Protein AF-A0A956DXH6-F1 (afdb_monomer_lite)

pLDDT: mean 85.65, std 10.57, range [39.88, 95.62]

Secondary structure (DSSP, 8-state):
---TT-HHHHHHHHHHHHHTT-----EEPTT--HHHHHHHHHHTTSS--EEPPSS-HHHHHHHHHHHHHHHT--SEEEPPHHHHTTTEEEEEEEEEEE-TTS--EEEPB-TT-SSS-EEES-SSS--EEEE-HHHHHHHHHSTT-EEEEEEEEPP---

Foldseek 3Di:
DDDPPDLVVLLCVLLVCVVVVFADAAEAEPPDDQVSQQSSNVSRVHRGHQYADDPCNPVSVVVSVLLVVLQPDDQKAFDDVVCQVPFFDPVAKWKWKAAVVGDIDTADDDPPLPDWHWYFPDPPRGGIIGTRPVNSVVSSRRGRMDIDIDTDGDDDDD

Structure (mmCIF, N/CA/C/O backbone):
data_AF-A0A956DXH6-F1
#
_entry.id   AF-A0A956DXH6-F1
#
loop_
_atom_site.group_PDB
_atom_site.id
_atom_site.type_symbol
_atom_site.label_atom_id
_atom_site.label_alt_id
_atom_site.label_comp_id
_atom_site.label_asym_id
_atom_site.label_entity_id
_atom_site.label_seq_id
_atom_site.pdbx_PDB_ins_code
_atom_site.Cartn_x
_atom_site.Cartn_y
_atom_site.Cartn_z
_atom_site.occupancy
_atom_site.B_iso_or_equiv
_atom_site.auth_seq_id
_atom_site.auth_comp_id
_atom_site.auth_asym_id
_atom_site.auth_atom_id
_atom_site.pdbx_PDB_model_num
ATOM 1 N N . ALA A 1 1 ? -30.276 -20.783 13.135 1.00 68.38 1 ALA A N 1
ATOM 2 C CA . ALA A 1 1 ? -30.145 -19.443 12.539 1.00 68.38 1 ALA A CA 1
ATOM 3 C C . ALA A 1 1 ? -28.763 -18.943 12.907 1.00 68.38 1 ALA A C 1
ATOM 5 O O . ALA A 1 1 ? -28.341 -19.235 14.019 1.00 68.38 1 ALA A O 1
ATOM 6 N N . VAL A 1 2 ? -28.048 -18.309 11.980 1.00 74.00 2 VAL A N 1
ATOM 7 C CA . VAL A 1 2 ? -26.786 -17.639 12.321 1.00 74.00 2 VAL A CA 1
ATOM 8 C C . VAL A 1 2 ? -27.156 -16.405 13.136 1.00 74.00 2 VAL A C 1
ATOM 10 O O . VAL A 1 2 ? -28.087 -15.696 12.749 1.00 74.00 2 VAL A O 1
ATOM 13 N N . ASP A 1 3 ? -26.504 -16.211 14.276 1.00 82.00 3 ASP A N 1
ATOM 14 C CA . ASP A 1 3 ? -26.645 -14.988 15.056 1.00 82.00 3 ASP A CA 1
ATOM 15 C C . ASP A 1 3 ? -25.882 -13.871 14.324 1.00 82.00 3 ASP A C 1
ATOM 17 O O . ASP A 1 3 ? -24.668 -13.991 14.152 1.00 82.00 3 ASP A O 1
ATOM 21 N N . PRO A 1 4 ? -26.560 -12.823 13.826 1.00 77.88 4 PRO A N 1
ATOM 22 C CA . PRO A 1 4 ? -25.890 -11.735 13.123 1.00 77.88 4 PRO A CA 1
ATOM 23 C C . PRO A 1 4 ? -25.003 -10.879 14.040 1.00 77.88 4 PRO A C 1
ATOM 25 O O . PRO A 1 4 ? -24.251 -10.056 13.524 1.00 77.88 4 PRO A O 1
ATOM 28 N N . GLU A 1 5 ? -25.086 -11.049 15.363 1.00 84.31 5 GLU A N 1
ATOM 29 C CA . GLU A 1 5 ? -24.258 -10.339 16.344 1.00 84.31 5 GLU A CA 1
ATOM 30 C C . GLU A 1 5 ? -23.049 -11.165 16.819 1.00 84.31 5 GLU A C 1
ATOM 32 O O . GLU A 1 5 ? -22.212 -10.637 17.551 1.00 84.31 5 GLU A O 1
ATOM 37 N N . ASP A 1 6 ? -22.911 -12.427 16.388 1.00 91.88 6 ASP A N 1
ATOM 38 C CA . ASP A 1 6 ? -21.765 -13.275 16.737 1.00 91.88 6 ASP A CA 1
ATOM 39 C C . ASP A 1 6 ? -20.476 -12.778 16.045 1.00 91.88 6 ASP A C 1
ATOM 41 O O . ASP A 1 6 ? -20.371 -12.841 14.812 1.00 91.88 6 ASP A O 1
ATOM 45 N N . PRO A 1 7 ? -19.454 -12.341 16.810 1.00 90.81 7 PRO A N 1
ATOM 46 C CA . PRO A 1 7 ? -18.167 -11.914 16.268 1.00 90.81 7 PRO A CA 1
ATOM 47 C C . PRO A 1 7 ? -17.509 -12.928 15.335 1.00 90.81 7 PRO A C 1
ATOM 49 O O . PRO A 1 7 ? -16.878 -12.530 14.353 1.00 90.81 7 PRO A O 1
ATOM 52 N N . GLN A 1 8 ? -17.650 -14.228 15.621 1.00 93.12 8 GLN A N 1
ATOM 53 C CA . GLN A 1 8 ? -17.043 -15.265 14.794 1.00 93.12 8 GLN A CA 1
ATOM 54 C C . GLN A 1 8 ? -17.759 -15.379 13.450 1.00 93.12 8 GLN A C 1
ATOM 56 O O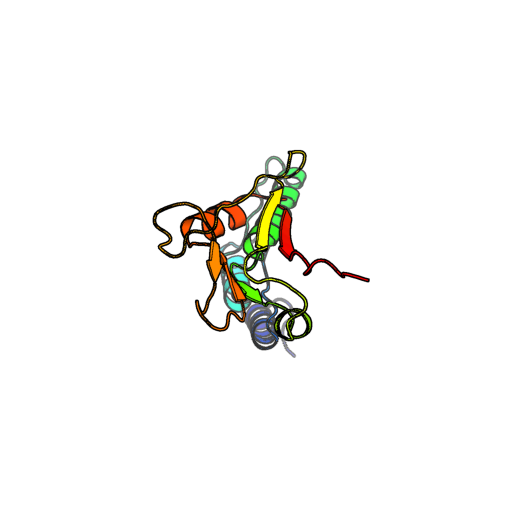 . GLN A 1 8 ? -17.099 -15.416 12.414 1.00 93.12 8 GLN A O 1
ATOM 61 N N . ALA A 1 9 ? -19.093 -15.347 13.447 1.00 93.62 9 ALA A N 1
ATOM 62 C CA . ALA A 1 9 ? -19.868 -15.356 12.212 1.00 93.62 9 ALA A CA 1
ATOM 63 C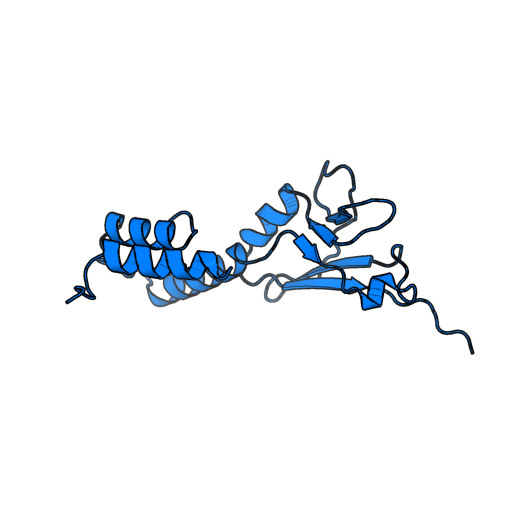 C . ALA A 1 9 ? -19.536 -14.148 11.315 1.00 93.62 9 ALA A C 1
ATOM 65 O O . ALA A 1 9 ? -19.413 -14.292 10.097 1.00 93.62 9 ALA A O 1
ATOM 66 N N . ILE A 1 10 ? -19.338 -12.964 11.905 1.00 93.19 10 ILE A N 1
ATOM 67 C CA . ILE A 1 10 ? -18.931 -11.759 11.165 1.00 93.19 10 ILE A CA 1
ATOM 68 C C . ILE A 1 10 ? -17.500 -11.909 10.620 1.00 93.19 10 ILE A C 1
ATOM 70 O O . ILE A 1 10 ? -17.245 -11.563 9.464 1.00 93.19 10 ILE A O 1
ATOM 74 N N . ALA A 1 11 ? -16.571 -12.450 11.413 1.00 94.00 11 ALA A N 1
ATOM 75 C CA . ALA A 1 11 ? -15.199 -12.704 10.974 1.00 94.00 11 ALA A CA 1
ATOM 76 C C . ALA A 1 11 ? -15.134 -13.716 9.814 1.00 94.00 11 ALA A C 1
ATOM 78 O O . ALA A 1 11 ? -14.377 -13.507 8.867 1.00 94.00 11 ALA A O 1
ATOM 79 N N . ASP A 1 12 ? -15.962 -14.763 9.834 1.00 94.00 12 ASP A N 1
ATOM 80 C CA . ASP A 1 12 ? -16.039 -15.767 8.763 1.00 94.00 12 ASP A CA 1
ATOM 81 C C . ASP A 1 12 ? -16.597 -15.173 7.454 1.00 94.00 12 ASP A C 1
ATOM 83 O O . ASP A 1 12 ? -16.134 -15.488 6.350 1.00 94.00 12 ASP A O 1
ATOM 87 N N . LEU A 1 13 ? -17.567 -14.257 7.558 1.00 92.75 13 LEU A N 1
ATOM 88 C CA . LEU A 1 13 ? -18.057 -13.488 6.411 1.00 92.75 13 LEU A CA 1
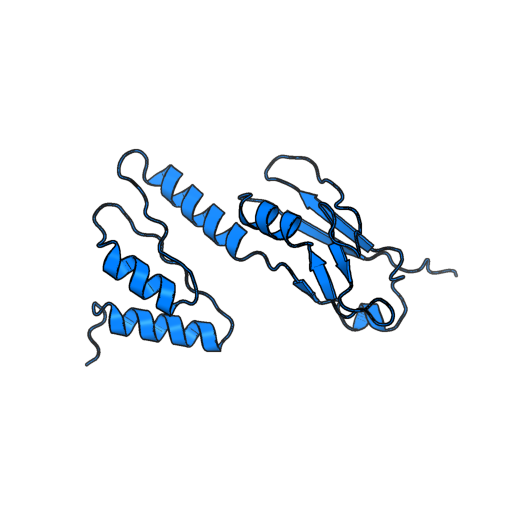ATOM 89 C C . LEU A 1 13 ? -16.964 -12.576 5.841 1.00 92.75 13 LEU A C 1
ATOM 91 O O . LEU A 1 13 ? -16.781 -12.526 4.623 1.00 92.75 13 LEU A O 1
ATOM 95 N N . ALA A 1 14 ? -16.204 -11.900 6.704 1.00 93.75 14 ALA A N 1
ATOM 96 C CA . ALA A 1 14 ? -15.071 -11.079 6.285 1.00 93.75 14 ALA A CA 1
ATOM 97 C C . ALA A 1 14 ? -13.986 -11.925 5.587 1.00 93.75 14 ALA A C 1
ATOM 99 O O . ALA A 1 14 ? -13.488 -11.532 4.530 1.00 93.75 14 ALA A O 1
ATOM 100 N N . ALA A 1 15 ? -13.708 -13.129 6.097 1.00 94.56 15 ALA A N 1
ATOM 101 C CA . ALA A 1 15 ? -12.775 -14.081 5.490 1.00 94.56 15 ALA A CA 1
ATOM 102 C C . ALA A 1 15 ? -13.231 -14.552 4.106 1.00 94.56 15 ALA A C 1
ATOM 104 O O . ALA A 1 15 ? -12.410 -14.742 3.208 1.00 94.56 15 ALA A O 1
ATOM 105 N N . THR A 1 16 ? -14.541 -14.670 3.889 1.00 94.56 16 THR A N 1
ATOM 106 C CA . THR A 1 16 ? -15.087 -14.957 2.558 1.00 94.56 16 THR A CA 1
ATOM 107 C C . THR A 1 16 ? -14.727 -13.847 1.565 1.00 94.56 16 THR A C 1
ATOM 109 O O . THR A 1 16 ? -14.316 -14.149 0.447 1.00 94.56 16 THR A O 1
ATOM 112 N N . GLY A 1 17 ? -14.790 -12.572 1.966 1.00 91.88 17 GLY A N 1
ATOM 113 C CA . GLY A 1 17 ? -14.367 -11.440 1.130 1.00 91.88 17 GLY A CA 1
ATOM 114 C C . GLY A 1 17 ? -12.906 -11.532 0.676 1.00 91.88 17 GLY A C 1
ATOM 115 O O . GLY A 1 17 ? -12.607 -11.299 -0.498 1.00 91.88 17 GLY A O 1
ATOM 116 N N . VAL A 1 18 ? -12.013 -11.985 1.562 1.00 92.06 18 VAL A N 1
ATOM 117 C CA . VAL A 1 18 ? -10.587 -12.183 1.248 1.00 92.06 18 VAL A CA 1
ATOM 118 C C . VAL A 1 18 ? -10.399 -13.176 0.100 1.00 92.06 18 VAL A C 1
ATOM 120 O O . VAL A 1 18 ? -9.550 -12.960 -0.763 1.00 92.06 18 VAL A O 1
ATOM 123 N N . THR A 1 19 ? -11.229 -14.222 0.018 1.00 92.06 19 THR A N 1
ATOM 124 C CA . THR A 1 19 ? -11.169 -15.196 -1.091 1.00 92.06 19 THR A CA 1
ATOM 125 C C . THR A 1 19 ? -11.511 -14.591 -2.457 1.00 92.06 19 THR A C 1
ATOM 127 O O . THR A 1 19 ? -11.110 -15.135 -3.483 1.00 92.06 19 THR A O 1
ATOM 130 N N . PHE A 1 20 ? -12.189 -13.439 -2.474 1.00 91.81 20 PHE A N 1
ATOM 131 C CA . PHE A 1 20 ? -12.482 -12.648 -3.672 1.00 91.81 20 PHE A CA 1
ATOM 132 C C . PHE A 1 20 ? -11.493 -11.491 -3.890 1.00 91.81 20 PHE A C 1
ATOM 134 O O . PHE A 1 20 ? -11.726 -10.644 -4.749 1.00 91.81 20 PHE A O 1
ATOM 141 N N . GLY A 1 21 ? -10.402 -11.428 -3.120 1.00 86.06 21 GLY A N 1
ATOM 142 C CA . GLY A 1 21 ? -9.419 -10.346 -3.203 1.00 86.06 21 GLY A CA 1
ATOM 143 C C . GLY A 1 21 ? -9.881 -9.031 -2.565 1.00 86.06 21 GLY A C 1
ATOM 144 O O . GLY A 1 21 ? -9.309 -7.984 -2.858 1.00 86.06 21 GLY A O 1
ATOM 145 N N . VAL A 1 22 ? -10.904 -9.062 -1.701 1.00 88.38 22 VAL A N 1
ATOM 146 C CA . VAL A 1 22 ? -11.431 -7.874 -1.013 1.00 88.38 22 VAL A CA 1
ATOM 147 C C . VAL A 1 22 ? -11.100 -7.944 0.476 1.00 88.38 22 VAL A C 1
ATOM 149 O O . VAL A 1 22 ? -11.651 -8.766 1.207 1.00 88.38 22 VAL A O 1
ATOM 152 N N . ALA A 1 23 ? -10.217 -7.059 0.939 1.00 91.19 23 ALA A N 1
ATOM 153 C CA . ALA A 1 23 ? -9.912 -6.914 2.361 1.00 91.19 23 ALA A CA 1
ATOM 154 C C . ALA A 1 23 ? -11.025 -6.149 3.099 1.00 91.19 23 ALA A C 1
ATOM 156 O O . ALA A 1 23 ? -11.612 -5.208 2.559 1.00 91.19 23 ALA A O 1
ATOM 157 N N . THR A 1 24 ? -11.284 -6.521 4.353 1.00 92.19 24 THR A N 1
ATOM 158 C CA . THR A 1 24 ? -12.269 -5.856 5.220 1.00 92.19 24 THR A CA 1
ATOM 159 C C . THR A 1 24 ? -11.571 -5.176 6.392 1.00 92.19 24 THR A C 1
ATOM 161 O O . THR A 1 24 ? -10.929 -5.834 7.205 1.00 92.19 24 THR A O 1
ATOM 164 N N . TYR A 1 25 ? -11.745 -3.858 6.506 1.00 93.06 25 TYR A N 1
ATOM 165 C CA . TYR A 1 25 ? -11.216 -3.050 7.605 1.00 93.06 25 TYR A CA 1
ATOM 166 C C . TYR A 1 25 ? -12.310 -2.742 8.626 1.00 93.06 25 TYR A C 1
ATOM 168 O O . TYR A 1 25 ? -13.430 -2.388 8.256 1.00 93.06 25 TYR A O 1
ATOM 176 N N . VAL A 1 26 ? -11.968 -2.810 9.913 1.00 94.50 26 VAL A N 1
ATOM 177 C CA . VAL A 1 26 ? -12.893 -2.501 11.011 1.00 94.50 26 VAL A CA 1
ATOM 178 C C . VAL A 1 26 ? -12.519 -1.165 11.637 1.00 94.50 26 VAL A C 1
ATOM 180 O O . VAL A 1 26 ? -11.400 -0.994 12.121 1.00 94.50 26 VAL A O 1
ATOM 183 N N . VAL A 1 27 ? -13.468 -0.227 11.655 1.00 93.62 27 VAL A N 1
ATOM 184 C CA . VAL A 1 27 ? -13.352 1.031 12.402 1.00 93.62 27 VAL A CA 1
ATOM 185 C C . VAL A 1 27 ? -14.260 0.952 13.622 1.00 93.62 27 VAL A C 1
ATOM 187 O O . VAL A 1 27 ? -15.482 0.912 13.500 1.00 93.62 27 VAL A O 1
ATOM 190 N N . GLY A 1 28 ? -13.651 0.887 14.800 1.00 92.75 28 GLY A N 1
ATOM 191 C CA . GLY A 1 28 ? -14.347 0.745 16.069 1.00 92.75 28 GLY A CA 1
ATOM 192 C C . GLY A 1 28 ? -14.675 2.099 16.688 1.00 92.75 28 GLY A C 1
ATOM 193 O O . GLY A 1 28 ? -13.770 2.890 16.928 1.00 92.75 28 GLY A O 1
ATOM 194 N N . LEU A 1 29 ? -15.950 2.369 16.964 1.00 91.44 29 LEU A N 1
ATOM 195 C CA . LEU A 1 29 ? -16.377 3.585 17.667 1.00 91.44 29 LEU A CA 1
ATOM 196 C C . LEU A 1 29 ? -16.184 3.454 19.191 1.00 91.44 29 LEU A C 1
ATOM 198 O O . LEU A 1 29 ? -16.050 2.334 19.696 1.00 91.44 29 LEU A O 1
ATOM 202 N N . PRO A 1 30 ? -16.199 4.570 19.948 1.00 90.62 30 PRO A N 1
ATOM 203 C CA . PRO A 1 30 ? -16.033 4.518 21.394 1.00 90.62 30 PRO A CA 1
ATOM 204 C C . PRO A 1 30 ? -16.996 3.546 22.085 1.00 90.62 30 PRO A C 1
ATOM 206 O O . PRO A 1 30 ? -18.207 3.606 21.878 1.00 90.62 30 PRO A O 1
ATOM 209 N N . GLY A 1 31 ? -16.449 2.676 22.937 1.00 88.88 31 GLY A N 1
ATOM 210 C CA . GLY A 1 31 ? -17.207 1.658 23.673 1.00 88.88 31 GLY A CA 1
ATOM 211 C C . GLY A 1 31 ? -17.261 0.281 23.005 1.00 88.88 31 GLY A C 1
ATOM 212 O O . GLY A 1 31 ? -17.797 -0.645 23.607 1.00 88.88 31 GLY A O 1
ATOM 213 N N . VAL A 1 32 ? -16.692 0.117 21.805 1.00 92.00 32 VAL A N 1
ATOM 214 C CA . VAL A 1 32 ? -16.533 -1.203 21.180 1.00 92.00 32 VAL A CA 1
ATOM 215 C C . VAL A 1 32 ? -15.557 -2.082 21.970 1.00 92.00 32 VAL A C 1
ATOM 217 O O . VAL A 1 32 ? -14.558 -1.599 22.508 1.00 92.00 32 VAL A O 1
ATOM 220 N N . ASP A 1 33 ? -15.811 -3.389 21.996 1.00 93.69 33 ASP A N 1
ATOM 221 C CA . ASP A 1 33 ? -14.838 -4.356 22.497 1.00 93.69 33 ASP A CA 1
ATOM 222 C C . ASP A 1 33 ? -13.688 -4.512 21.486 1.00 93.69 33 ASP A C 1
ATOM 224 O O . ASP A 1 33 ? -13.881 -4.917 20.336 1.00 93.69 33 ASP A O 1
ATOM 228 N N . GLN A 1 34 ? -12.473 -4.176 21.922 1.00 93.12 34 GLN A N 1
ATOM 229 C CA . GLN A 1 34 ? -11.272 -4.226 21.087 1.00 93.12 34 GLN A CA 1
ATOM 230 C C . GLN A 1 34 ? -10.928 -5.646 20.619 1.00 93.12 34 GLN A C 1
ATOM 232 O O . GLN A 1 34 ? -10.417 -5.815 19.513 1.00 93.12 34 GLN A O 1
ATOM 237 N N . THR A 1 35 ? -11.195 -6.663 21.438 1.00 94.56 35 THR A N 1
ATOM 238 C CA . THR A 1 35 ? -10.915 -8.063 21.100 1.00 94.56 35 THR A CA 1
ATOM 239 C C . THR A 1 35 ? -11.812 -8.506 19.953 1.00 94.56 35 THR A C 1
ATOM 241 O O . THR A 1 35 ? -11.319 -9.048 18.965 1.00 94.56 35 THR A O 1
ATOM 244 N N . ILE A 1 36 ? -13.106 -8.192 20.044 1.00 94.19 36 ILE A N 1
ATOM 245 C CA . ILE A 1 36 ? -14.096 -8.474 18.996 1.00 94.19 36 ILE A CA 1
ATOM 246 C C . ILE A 1 36 ? -13.753 -7.720 17.707 1.00 94.19 36 ILE A C 1
ATOM 248 O O . ILE A 1 36 ? -13.718 -8.310 16.627 1.00 94.19 36 ILE A O 1
ATOM 252 N N . ALA A 1 37 ? -13.451 -6.423 17.807 1.00 94.56 37 ALA A N 1
ATOM 253 C CA . ALA A 1 37 ? -13.116 -5.613 16.640 1.00 94.56 37 ALA A CA 1
ATOM 254 C C . ALA A 1 37 ? -11.866 -6.146 15.914 1.00 94.56 37 ALA A C 1
ATOM 256 O O . ALA A 1 37 ? -11.857 -6.248 14.685 1.00 94.56 37 ALA A O 1
ATOM 257 N N . ASN A 1 38 ? -10.831 -6.538 16.665 1.00 95.06 38 ASN A N 1
ATOM 258 C CA . ASN A 1 38 ? -9.614 -7.121 16.103 1.00 95.06 38 ASN A CA 1
ATOM 259 C C . ASN A 1 38 ? -9.854 -8.498 15.478 1.00 95.06 38 ASN A C 1
ATOM 261 O O . ASN A 1 38 ? -9.314 -8.768 14.410 1.00 95.06 38 ASN A O 1
ATOM 265 N N . GLN A 1 39 ? -10.683 -9.345 16.094 1.00 95.25 39 GLN A N 1
ATOM 266 C CA . GLN A 1 39 ? -11.050 -10.650 15.537 1.00 95.25 39 GLN A CA 1
ATOM 267 C C . GLN A 1 39 ? -11.680 -10.506 14.146 1.00 95.25 39 GLN A C 1
ATOM 269 O O . GLN A 1 39 ? -11.296 -11.215 13.216 1.00 95.25 39 GLN A O 1
ATOM 274 N N . ILE A 1 40 ? -12.607 -9.559 13.985 1.00 94.75 40 ILE A N 1
ATOM 275 C CA . ILE A 1 40 ? -13.265 -9.307 12.699 1.00 94.75 40 ILE A CA 1
ATOM 276 C C . ILE A 1 40 ? -12.269 -8.735 11.679 1.00 94.75 40 ILE A C 1
ATOM 278 O O . ILE A 1 40 ? -12.249 -9.180 10.533 1.00 94.75 40 ILE A O 1
ATOM 282 N N . ALA A 1 41 ? -11.410 -7.795 12.090 1.00 94.44 41 ALA A N 1
ATOM 283 C CA . ALA A 1 41 ? -10.379 -7.215 11.224 1.00 94.44 41 ALA A CA 1
ATOM 284 C C . ALA A 1 41 ? -9.415 -8.285 10.680 1.00 94.44 41 ALA A C 1
ATOM 286 O O . ALA A 1 41 ? -9.144 -8.321 9.477 1.00 94.44 41 ALA A O 1
ATOM 287 N N . MET A 1 42 ? -8.977 -9.198 11.552 1.00 94.00 42 MET A N 1
ATOM 288 C CA . MET A 1 42 ? -8.142 -10.346 11.197 1.00 94.00 42 MET A CA 1
ATOM 289 C C . MET A 1 42 ? -8.844 -11.302 10.233 1.00 94.00 42 MET A C 1
ATOM 291 O O . MET A 1 42 ? -8.241 -11.715 9.244 1.00 94.00 42 MET A O 1
ATOM 295 N N . GLY A 1 43 ? -10.120 -11.624 10.479 1.00 94.44 43 GLY A N 1
ATOM 296 C CA . GLY A 1 43 ? -10.932 -12.404 9.539 1.00 94.44 43 GLY A CA 1
ATOM 297 C C . GLY A 1 43 ? -11.005 -11.737 8.164 1.00 94.44 43 GLY A C 1
ATOM 298 O O . GLY A 1 43 ? -10.874 -12.397 7.142 1.00 94.44 43 GLY A O 1
ATOM 299 N N . GLY A 1 44 ? -11.093 -10.407 8.139 1.00 93.19 44 GLY A N 1
ATOM 300 C CA . GLY A 1 44 ? -11.062 -9.577 6.936 1.00 93.19 44 GLY A CA 1
ATOM 301 C C . GLY A 1 44 ? -9.720 -9.465 6.215 1.00 93.19 44 GLY A C 1
ATOM 302 O O . GLY A 1 44 ? -9.637 -8.711 5.245 1.00 93.19 44 GLY A O 1
ATOM 303 N N . GLY A 1 45 ? -8.674 -10.163 6.667 1.00 90.06 45 GLY A N 1
ATOM 304 C CA . GLY A 1 45 ? -7.342 -10.103 6.062 1.00 90.06 45 GLY A CA 1
ATOM 305 C C . GLY A 1 45 ? -6.567 -8.821 6.384 1.00 90.06 45 GLY A C 1
ATOM 306 O O . GLY A 1 45 ? -5.655 -8.463 5.643 1.00 90.06 45 GLY A O 1
ATOM 307 N N . THR A 1 46 ? -6.926 -8.122 7.464 1.00 90.44 46 THR A N 1
ATOM 308 C CA . THR A 1 46 ? -6.225 -6.925 7.961 1.00 90.44 46 THR A CA 1
ATOM 309 C C . THR A 1 46 ? -5.644 -7.180 9.354 1.00 90.44 46 THR A C 1
ATOM 311 O O . THR A 1 46 ? -6.068 -8.102 10.043 1.00 90.44 46 THR A O 1
ATOM 314 N N . ASP A 1 47 ? -4.659 -6.391 9.791 1.00 85.75 47 ASP A N 1
ATOM 315 C CA . ASP A 1 47 ? -3.927 -6.702 11.030 1.00 85.75 47 ASP A CA 1
ATOM 316 C C . ASP A 1 47 ? -4.767 -6.497 12.302 1.00 85.75 47 ASP A C 1
ATOM 318 O O . ASP A 1 47 ? -4.798 -7.342 13.194 1.00 85.75 47 ASP A O 1
ATOM 322 N N . SER A 1 48 ? -5.417 -5.338 12.426 1.00 91.31 48 SER A N 1
ATOM 323 C CA . SER A 1 48 ? -6.195 -4.960 13.613 1.00 91.31 48 SER A CA 1
ATOM 324 C C . SER A 1 48 ? -7.203 -3.859 13.294 1.00 91.31 48 SER A C 1
ATOM 326 O O . SER A 1 48 ? -7.074 -3.143 12.297 1.00 91.31 48 SER A O 1
ATOM 328 N N . ALA A 1 49 ? -8.206 -3.712 14.159 1.00 92.56 49 ALA A N 1
ATOM 329 C CA . ALA A 1 49 ? -9.193 -2.653 14.040 1.00 92.56 49 ALA A CA 1
ATOM 330 C C . ALA A 1 49 ? -8.581 -1.275 14.325 1.00 92.56 49 ALA A C 1
ATOM 332 O O . ALA A 1 49 ? -7.683 -1.113 15.154 1.00 92.56 49 ALA A O 1
ATOM 333 N N . ILE A 1 50 ? -9.120 -0.250 13.668 1.00 91.62 50 ILE A N 1
ATOM 334 C CA . ILE A 1 50 ? -8.788 1.148 13.936 1.00 91.62 50 ILE A CA 1
ATOM 335 C C . ILE A 1 50 ? -9.813 1.676 14.935 1.00 91.62 50 ILE A C 1
ATOM 337 O O . ILE A 1 50 ? -10.975 1.875 14.588 1.00 91.62 50 ILE A O 1
ATOM 341 N N . LEU A 1 51 ? -9.397 1.874 16.183 1.00 91.56 51 LEU A N 1
ATOM 342 C CA . LEU A 1 51 ? -10.284 2.365 17.235 1.00 91.56 51 LEU A CA 1
ATOM 343 C C . LEU A 1 51 ? -10.282 3.892 17.280 1.00 91.56 51 LEU A C 1
ATOM 345 O O . LEU A 1 51 ? -9.227 4.517 17.358 1.00 91.56 51 LEU A O 1
ATOM 349 N N . VAL A 1 52 ? -11.480 4.463 17.255 1.00 91.31 52 VAL A N 1
ATOM 350 C CA . VAL A 1 52 ? -11.747 5.889 17.410 1.00 91.31 52 VAL A CA 1
ATOM 351 C C . VAL A 1 52 ? -11.969 6.191 18.892 1.00 91.31 52 VAL A C 1
ATOM 353 O O . VAL A 1 52 ? -12.779 5.554 19.567 1.00 91.31 52 VAL A O 1
ATOM 356 N N . GLY A 1 53 ? -11.230 7.165 19.402 1.00 85.88 53 GLY A N 1
ATOM 357 C CA . GLY A 1 53 ? -11.306 7.698 20.751 1.00 85.88 53 GLY A CA 1
ATOM 358 C C . GLY A 1 53 ? -12.508 8.613 20.984 1.00 85.88 53 GLY A C 1
ATOM 359 O O . GLY A 1 53 ? -13.264 8.972 20.085 1.00 85.88 53 GLY A O 1
ATOM 360 N N . THR A 1 54 ? -12.707 8.989 22.248 1.00 85.44 54 THR A N 1
ATOM 361 C CA . THR A 1 54 ? -13.906 9.705 22.722 1.00 85.44 54 THR A CA 1
ATOM 362 C C . THR A 1 54 ? -13.851 11.221 22.556 1.00 85.44 54 THR A C 1
ATOM 364 O O . THR A 1 54 ? -14.867 11.884 22.739 1.00 85.44 54 THR A O 1
ATOM 367 N N . THR A 1 55 ? -12.676 11.792 22.287 1.00 86.19 55 THR A N 1
ATOM 368 C CA . THR A 1 55 ? -12.462 13.245 22.378 1.00 86.19 55 THR A CA 1
ATOM 369 C C . THR A 1 55 ? -12.938 13.974 21.128 1.00 86.19 55 THR A C 1
ATOM 371 O O . THR A 1 55 ? -13.608 14.998 21.240 1.00 86.19 55 THR A O 1
ATOM 374 N N . ASN A 1 56 ? -12.605 13.463 19.938 1.00 85.88 56 ASN A N 1
ATOM 375 C CA . ASN A 1 56 ? -13.000 14.077 18.673 1.00 85.88 56 ASN A CA 1
ATOM 376 C C . ASN A 1 56 ? -13.344 13.005 17.628 1.00 85.88 56 ASN A C 1
ATOM 378 O O . ASN A 1 56 ? -12.625 12.803 16.650 1.00 85.88 56 ASN A O 1
ATOM 382 N N . VAL A 1 57 ? -14.455 12.300 17.880 1.00 88.00 57 VAL A N 1
ATOM 383 C CA . VAL A 1 57 ? -14.904 11.127 17.108 1.00 88.00 57 VAL A CA 1
ATOM 384 C C . VAL A 1 57 ? -14.974 11.412 15.608 1.00 88.00 57 VAL A C 1
ATOM 386 O O . VAL A 1 57 ? -14.590 10.560 14.817 1.00 88.00 57 VAL A O 1
ATOM 389 N N . GLU A 1 58 ? -15.430 12.600 15.203 1.00 88.00 58 GLU A N 1
ATOM 390 C CA . GLU A 1 58 ? -15.539 12.972 13.788 1.00 88.00 58 GLU A CA 1
ATOM 391 C C . GLU A 1 58 ? -14.171 12.974 13.091 1.00 88.00 58 GLU A C 1
ATOM 393 O O . GLU A 1 58 ? -13.984 12.278 12.093 1.00 88.00 58 GLU A O 1
ATOM 398 N N . VAL A 1 59 ? -13.204 13.714 13.640 1.00 86.75 59 VAL A N 1
ATOM 399 C CA . VAL A 1 59 ? -11.850 13.826 13.072 1.00 86.75 59 VAL A CA 1
ATOM 400 C C . VAL A 1 59 ? -11.137 12.479 13.107 1.00 86.75 59 VAL A C 1
ATOM 402 O O . VAL A 1 59 ? -10.484 12.080 12.147 1.00 86.75 59 VAL A O 1
ATOM 405 N N . GLU A 1 60 ? -11.272 11.743 14.203 1.00 86.75 60 GLU A N 1
ATOM 406 C CA . GLU A 1 60 ? -10.634 10.439 14.346 1.00 86.75 60 GLU A CA 1
ATOM 407 C C . GLU A 1 60 ? -11.240 9.385 13.412 1.00 86.75 60 GLU A C 1
ATOM 409 O O . GLU A 1 60 ? -10.506 8.571 12.851 1.00 86.75 60 GLU A O 1
ATOM 414 N N . PHE A 1 61 ? -12.549 9.437 13.159 1.00 89.44 61 PHE A N 1
ATOM 415 C CA . PHE A 1 61 ? -13.196 8.591 12.161 1.00 89.44 61 PHE A CA 1
ATOM 416 C C . PHE A 1 61 ? -12.746 8.944 10.736 1.00 89.44 61 PHE A C 1
ATOM 418 O O . PHE A 1 61 ? -12.433 8.047 9.952 1.00 89.44 61 PHE A O 1
ATOM 425 N N . GLN A 1 62 ? -12.634 10.235 10.404 1.00 87.06 62 GLN A N 1
ATOM 426 C CA . GLN A 1 62 ? -12.066 10.678 9.123 1.00 87.06 62 GLN A CA 1
ATOM 427 C C . GLN A 1 62 ? -10.624 10.175 8.945 1.00 87.06 62 GLN A C 1
ATOM 429 O O . GLN A 1 62 ? -10.292 9.610 7.901 1.00 87.06 62 GLN A O 1
ATOM 434 N N . ASN A 1 63 ? -9.793 10.286 9.984 1.00 85.06 63 ASN A N 1
ATOM 435 C CA . ASN A 1 63 ? -8.424 9.769 9.980 1.00 85.06 63 ASN A CA 1
ATOM 436 C C . ASN A 1 63 ? -8.382 8.243 9.832 1.00 85.06 63 ASN A C 1
ATOM 438 O O . ASN A 1 63 ? -7.526 7.718 9.119 1.00 85.06 63 ASN A O 1
ATOM 442 N N . ALA A 1 64 ? -9.314 7.522 10.462 1.00 87.06 64 ALA A N 1
ATOM 443 C CA . ALA A 1 64 ? -9.434 6.078 10.306 1.00 87.06 64 ALA A CA 1
ATOM 444 C C . ALA A 1 64 ? -9.725 5.700 8.847 1.00 87.06 64 ALA A C 1
ATOM 446 O O . ALA A 1 64 ? -9.029 4.855 8.286 1.00 87.06 64 ALA A O 1
ATOM 447 N N . LEU A 1 65 ? -10.677 6.376 8.197 1.00 86.94 65 LEU A N 1
ATOM 448 C CA . LEU A 1 65 ? -10.970 6.174 6.775 1.00 86.94 65 LEU A CA 1
ATOM 449 C C . LEU A 1 65 ? -9.767 6.501 5.880 1.00 86.94 65 LEU A C 1
ATOM 451 O O . LEU A 1 65 ? -9.482 5.768 4.932 1.00 86.94 65 LEU A O 1
ATOM 455 N N . ALA A 1 66 ? -9.042 7.578 6.183 1.00 82.94 66 ALA A N 1
ATOM 456 C CA . ALA A 1 66 ? -7.857 7.971 5.430 1.00 82.94 66 ALA A CA 1
ATOM 457 C C . ALA A 1 66 ? -6.717 6.941 5.574 1.00 82.94 66 ALA A C 1
ATOM 459 O O . ALA A 1 66 ? -6.075 6.588 4.584 1.00 82.94 66 ALA A O 1
ATOM 460 N N . LYS A 1 67 ? -6.531 6.379 6.777 1.00 81.75 67 LYS A N 1
ATOM 461 C CA . LYS A 1 67 ? -5.586 5.284 7.041 1.00 81.75 67 LYS A CA 1
ATOM 462 C C . LYS A 1 67 ? -5.954 4.011 6.279 1.00 81.75 67 LYS A C 1
ATOM 464 O O . LYS A 1 67 ? -5.073 3.398 5.682 1.00 81.75 67 LYS A O 1
ATOM 469 N N . VAL A 1 68 ? -7.235 3.628 6.264 1.00 85.62 68 VAL A N 1
ATOM 470 C CA . VAL A 1 68 ? -7.714 2.468 5.489 1.00 85.62 68 VAL A CA 1
ATOM 471 C C . VAL A 1 68 ? -7.350 2.629 4.015 1.00 85.62 68 VAL A C 1
ATOM 473 O O . VAL A 1 68 ? -6.732 1.734 3.439 1.00 85.62 68 VAL A O 1
ATOM 476 N N . ARG A 1 69 ? -7.646 3.795 3.427 1.00 79.50 69 ARG A N 1
ATOM 477 C CA . ARG A 1 69 ? -7.309 4.097 2.026 1.00 79.50 69 ARG A CA 1
ATOM 478 C C . ARG A 1 69 ? -5.812 3.972 1.749 1.00 79.50 69 ARG A C 1
ATOM 480 O O . ARG A 1 69 ? -5.448 3.323 0.777 1.00 79.50 69 ARG A O 1
ATOM 487 N N . GLY A 1 70 ? -4.964 4.536 2.612 1.00 78.31 70 GLY A N 1
ATOM 488 C CA . GLY A 1 70 ? -3.508 4.423 2.484 1.00 78.31 70 GLY A CA 1
ATOM 489 C C . GLY A 1 70 ? -3.030 2.972 2.558 1.00 78.31 70 GLY A C 1
ATOM 490 O O . GLY A 1 70 ? -2.283 2.517 1.700 1.00 78.31 70 GLY A O 1
ATOM 491 N N . SER A 1 71 ? -3.523 2.196 3.527 1.00 76.06 71 SER A N 1
ATOM 492 C CA . SER A 1 71 ? -3.127 0.791 3.693 1.00 76.06 71 SER A CA 1
ATOM 493 C C . SER A 1 71 ? -3.562 -0.125 2.543 1.00 76.06 71 SER A C 1
ATOM 495 O O . SER A 1 71 ? -2.896 -1.129 2.286 1.00 76.06 71 SER A O 1
ATOM 497 N N . ALA A 1 72 ? -4.638 0.241 1.840 1.00 78.69 72 ALA A N 1
ATOM 498 C CA . ALA A 1 72 ? -5.130 -0.460 0.660 1.00 78.69 72 ALA A CA 1
ATOM 499 C C . ALA A 1 72 ? -4.333 -0.132 -0.617 1.00 78.69 72 ALA A C 1
ATOM 501 O O . ALA A 1 72 ? -4.547 -0.784 -1.639 1.00 78.69 72 ALA A O 1
ATOM 502 N N . LEU A 1 73 ? -3.417 0.848 -0.585 1.00 84.31 73 LEU A N 1
ATOM 503 C CA . LEU A 1 73 ? -2.561 1.147 -1.732 1.00 84.31 73 LEU A CA 1
ATOM 504 C C . LEU A 1 73 ? -1.667 -0.061 -2.047 1.00 84.31 73 LEU A C 1
ATOM 506 O O . LEU A 1 73 ? -0.944 -0.547 -1.166 1.00 84.31 73 LEU A O 1
ATOM 510 N N . PRO A 1 74 ? -1.674 -0.557 -3.294 1.00 85.69 74 PRO A N 1
ATOM 511 C CA . PRO A 1 74 ? -0.798 -1.647 -3.672 1.00 85.69 74 PRO A CA 1
ATOM 512 C C . PRO A 1 74 ? 0.659 -1.163 -3.752 1.00 85.69 74 PRO A C 1
ATOM 514 O O . PRO A 1 74 ? 0.947 -0.011 -4.074 1.00 85.69 74 PRO A O 1
ATOM 517 N N . CYS A 1 75 ? 1.602 -2.062 -3.464 1.00 90.75 75 CYS A N 1
ATOM 518 C CA . CYS A 1 75 ? 3.024 -1.827 -3.754 1.00 90.75 75 CYS A CA 1
ATOM 519 C C . CYS A 1 75 ? 3.404 -2.264 -5.176 1.00 90.75 75 CYS A C 1
ATOM 521 O O . CYS A 1 75 ? 4.526 -2.011 -5.602 1.00 90.75 75 CYS A O 1
ATOM 523 N N . SER A 1 76 ? 2.502 -2.971 -5.862 1.00 91.75 76 SER A N 1
ATOM 524 C CA . SER A 1 76 ? 2.699 -3.551 -7.187 1.00 91.75 76 SER A CA 1
ATOM 525 C C . SER A 1 76 ? 1.625 -3.035 -8.128 1.00 91.75 76 SER A C 1
ATOM 527 O O . SER A 1 76 ? 0.439 -3.080 -7.798 1.00 91.75 76 SER A O 1
ATOM 529 N N . TYR A 1 77 ? 2.050 -2.553 -9.285 1.00 90.31 77 TYR A N 1
ATOM 530 C CA . TYR A 1 77 ? 1.192 -1.987 -10.311 1.00 90.31 77 TYR A CA 1
ATOM 531 C C . TYR A 1 77 ? 1.424 -2.762 -11.597 1.00 90.31 77 TYR A C 1
ATOM 533 O O . TYR A 1 77 ? 2.493 -2.662 -12.195 1.00 90.31 77 TYR A O 1
ATOM 541 N N . GLU A 1 78 ? 0.438 -3.554 -12.009 1.00 88.50 78 GLU A N 1
ATOM 542 C CA . GLU A 1 78 ? 0.519 -4.310 -13.257 1.00 88.50 78 GLU A CA 1
ATOM 543 C C . GLU A 1 78 ? 0.592 -3.357 -14.451 1.00 88.50 78 GLU A C 1
ATOM 545 O O . GLU A 1 78 ? -0.139 -2.366 -14.537 1.00 88.50 78 GLU A O 1
ATOM 550 N N . ILE A 1 79 ? 1.492 -3.665 -15.380 1.00 84.62 79 ILE A N 1
ATOM 551 C CA . ILE A 1 79 ? 1.613 -2.956 -16.646 1.00 84.62 79 ILE A CA 1
ATOM 552 C C . ILE A 1 79 ? 0.582 -3.562 -17.608 1.00 84.62 79 ILE A C 1
ATOM 554 O O . ILE A 1 79 ? 0.697 -4.751 -17.925 1.00 84.62 79 ILE A O 1
ATOM 558 N N . PRO A 1 80 ? -0.393 -2.779 -18.117 1.00 77.25 80 PRO A N 1
ATOM 559 C CA . PRO A 1 80 ? -1.401 -3.291 -19.044 1.00 77.25 80 PRO A CA 1
ATOM 560 C C . PRO A 1 80 ? -0.767 -3.951 -20.276 1.00 77.25 80 PRO A C 1
ATOM 562 O O . PRO A 1 80 ? 0.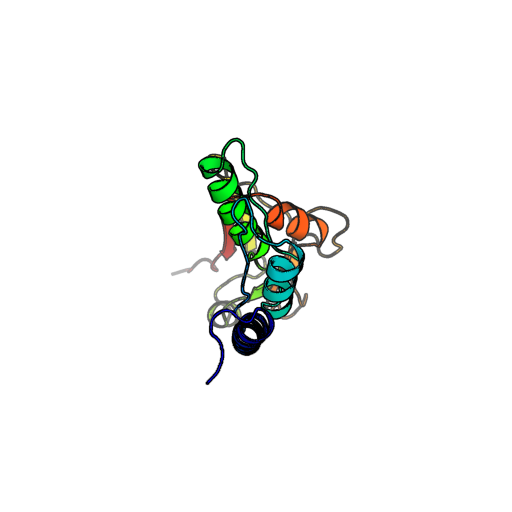251 -3.484 -20.788 1.00 77.25 80 PRO A O 1
ATOM 565 N N . ALA A 1 81 ? -1.352 -5.039 -20.778 1.00 72.25 81 ALA A N 1
ATOM 566 C CA . ALA A 1 81 ? -0.776 -5.808 -21.886 1.00 72.25 81 ALA A CA 1
ATOM 567 C C . ALA A 1 81 ? -0.641 -4.982 -23.183 1.00 72.25 81 ALA A C 1
ATOM 569 O O . ALA A 1 81 ? 0.265 -5.212 -23.983 1.00 72.25 81 ALA A O 1
ATOM 570 N N . GLU A 1 82 ? -1.493 -3.972 -23.362 1.00 65.88 82 GLU A N 1
ATOM 571 C CA . GLU A 1 82 ? -1.474 -3.016 -24.475 1.00 65.88 82 GLU A CA 1
ATOM 572 C C . GLU A 1 82 ? -0.185 -2.178 -24.491 1.00 65.88 82 GLU A C 1
ATOM 574 O O . GLU A 1 82 ? 0.301 -1.764 -25.543 1.00 65.88 82 GLU A O 1
ATOM 579 N N . VAL A 1 83 ? 0.412 -1.968 -23.316 1.00 66.56 83 VAL A N 1
ATOM 580 C CA . VAL A 1 83 ? 1.702 -1.290 -23.146 1.00 66.56 83 VAL A CA 1
ATOM 581 C C . VAL A 1 83 ? 2.846 -2.203 -23.582 1.00 66.56 83 VAL A C 1
ATOM 583 O O . VAL A 1 83 ? 3.808 -1.750 -24.203 1.00 66.56 83 VAL A O 1
ATOM 586 N N . GLN A 1 84 ? 2.717 -3.503 -23.306 1.00 60.59 84 GLN A N 1
ATOM 587 C CA . GLN A 1 84 ? 3.732 -4.518 -23.590 1.00 60.59 84 GLN A CA 1
ATOM 588 C C . GLN A 1 84 ? 3.861 -4.818 -25.095 1.00 60.59 84 GLN A C 1
ATOM 590 O O . GLN A 1 84 ? 4.922 -5.252 -25.540 1.00 60.59 84 GLN A O 1
ATOM 595 N N . SER A 1 85 ? 2.832 -4.534 -25.909 1.00 60.97 85 SER A N 1
ATOM 596 C CA . SER A 1 85 ? 2.855 -4.767 -27.364 1.00 60.97 85 SER A CA 1
ATOM 597 C C . SER A 1 85 ? 3.734 -3.804 -28.184 1.00 60.97 85 SER A C 1
ATOM 599 O O . SER A 1 85 ? 3.815 -3.956 -29.402 1.00 60.97 85 SER A O 1
ATOM 601 N N . GLY A 1 86 ? 4.445 -2.864 -27.544 1.00 55.09 86 GLY A N 1
ATOM 602 C CA . GLY A 1 86 ? 5.577 -2.151 -28.158 1.00 55.09 86 GLY A CA 1
ATOM 603 C C . GLY A 1 86 ? 5.355 -0.680 -28.527 1.00 55.09 86 GLY A C 1
ATOM 604 O O . GLY A 1 86 ? 6.259 -0.066 -29.091 1.00 55.09 86 GLY A O 1
ATOM 605 N N . GLU A 1 87 ? 4.207 -0.082 -28.195 1.00 54.09 87 GLU A N 1
ATOM 606 C CA . GLU A 1 87 ? 3.970 1.356 -28.422 1.00 54.09 87 GLU A CA 1
ATOM 607 C C . GLU A 1 87 ? 4.494 2.247 -27.285 1.00 54.09 87 GLU A C 1
ATOM 609 O O . GLU A 1 87 ? 4.742 3.436 -27.497 1.00 54.09 87 GLU A O 1
ATOM 614 N N . ILE A 1 88 ? 4.710 1.699 -26.088 1.00 57.91 88 ILE A N 1
ATOM 615 C CA . ILE A 1 88 ? 5.223 2.430 -24.925 1.00 57.91 88 ILE A CA 1
ATOM 616 C C . ILE A 1 88 ? 6.674 2.027 -24.688 1.00 57.91 88 ILE A C 1
ATOM 618 O O . ILE A 1 88 ? 7.019 0.852 -24.589 1.00 57.91 88 ILE A O 1
ATOM 622 N N . GLY A 1 89 ? 7.551 3.025 -24.598 1.00 62.50 89 GLY A N 1
ATOM 623 C CA . GLY A 1 89 ? 8.945 2.777 -24.269 1.00 62.50 89 GLY A CA 1
ATOM 624 C C . GLY A 1 89 ? 9.070 2.498 -22.778 1.00 62.50 89 GLY A C 1
ATOM 625 O O . GLY A 1 89 ? 8.863 3.407 -21.981 1.00 62.50 89 GLY A O 1
ATOM 626 N N . LEU A 1 90 ? 9.492 1.293 -22.393 1.00 66.69 90 LEU A N 1
ATOM 627 C CA . LEU A 1 90 ? 9.805 0.947 -20.995 1.00 66.69 90 LEU A CA 1
ATOM 628 C C . LEU A 1 90 ? 10.900 1.844 -20.377 1.00 66.69 90 LEU A C 1
ATOM 630 O O . LEU A 1 90 ? 11.028 1.924 -19.161 1.00 66.69 90 LEU A O 1
ATOM 634 N N . GLY A 1 91 ? 11.648 2.581 -21.207 1.00 66.38 91 GLY A N 1
ATOM 635 C CA . GLY A 1 91 ? 12.559 3.651 -20.784 1.00 66.38 91 GLY A CA 1
ATOM 636 C C . GLY A 1 91 ? 11.902 5.018 -20.530 1.00 66.38 91 GLY A C 1
ATOM 637 O O . GLY A 1 91 ? 12.617 5.996 -20.335 1.00 66.38 91 GLY A O 1
ATOM 638 N N . LYS A 1 92 ? 10.569 5.129 -20.585 1.00 77.50 92 LYS A N 1
ATOM 639 C CA . LYS A 1 92 ? 9.807 6.371 -20.363 1.00 77.50 92 LYS A CA 1
ATOM 640 C C . LYS A 1 92 ? 8.711 6.174 -19.315 1.00 77.50 92 LYS A C 1
ATOM 642 O O . LYS A 1 92 ? 7.557 6.523 -19.547 1.00 77.50 92 LYS A O 1
ATOM 647 N N . VAL A 1 93 ? 9.064 5.590 -18.179 1.00 85.25 93 VAL A N 1
ATOM 648 C CA . VAL A 1 93 ? 8.146 5.407 -17.051 1.00 85.25 93 VAL A CA 1
ATOM 649 C C . VAL A 1 93 ? 8.522 6.383 -15.947 1.00 85.25 93 VAL A C 1
ATOM 651 O O . VAL A 1 93 ? 9.687 6.463 -15.567 1.00 85.25 93 VAL A O 1
ATOM 654 N N . ASN A 1 94 ? 7.533 7.110 -15.436 1.00 88.44 94 ASN A N 1
ATOM 655 C CA . ASN A 1 94 ? 7.670 7.932 -14.242 1.00 88.44 94 ASN A CA 1
ATOM 656 C C . ASN A 1 94 ? 6.627 7.496 -13.218 1.00 88.44 94 ASN A C 1
ATOM 658 O O . ASN A 1 94 ? 5.469 7.278 -13.567 1.00 88.44 94 ASN A O 1
ATOM 662 N N . VAL A 1 95 ? 7.039 7.397 -11.959 1.00 90.69 95 VAL A N 1
ATOM 663 C CA . VAL A 1 95 ? 6.122 7.231 -10.832 1.00 90.69 95 VAL A CA 1
ATOM 664 C C . VAL A 1 95 ? 6.064 8.566 -10.109 1.00 90.69 95 VAL A C 1
ATOM 666 O O . VAL A 1 95 ? 7.085 9.056 -9.630 1.00 90.69 95 VAL A O 1
ATOM 669 N N . GLU A 1 96 ? 4.880 9.160 -10.063 1.00 92.56 96 GLU A N 1
ATOM 670 C CA . GLU A 1 96 ? 4.614 10.424 -9.387 1.00 92.56 96 GLU A CA 1
ATOM 671 C C . GLU A 1 96 ? 3.742 10.172 -8.160 1.00 92.56 96 GLU A C 1
ATOM 673 O O . GLU A 1 96 ? 2.760 9.426 -8.213 1.00 92.56 96 GLU A O 1
ATOM 678 N N . VAL A 1 97 ? 4.102 10.794 -7.042 1.00 91.88 97 VAL A N 1
ATOM 679 C CA . VAL A 1 97 ? 3.325 10.754 -5.805 1.00 91.88 97 VAL A CA 1
ATOM 680 C C . VAL A 1 97 ? 2.887 12.162 -5.449 1.00 91.88 97 VAL A C 1
ATOM 682 O O . VAL A 1 97 ? 3.694 13.082 -5.405 1.00 91.88 97 VAL A O 1
ATOM 685 N N . THR A 1 98 ? 1.594 12.349 -5.210 1.00 91.75 98 THR A N 1
ATOM 686 C CA . THR A 1 98 ? 1.026 13.648 -4.841 1.00 91.75 98 THR A CA 1
ATOM 687 C C . THR A 1 98 ? 0.372 13.534 -3.468 1.00 91.75 98 THR A C 1
ATOM 689 O O . THR A 1 98 ? -0.642 12.839 -3.345 1.00 91.75 98 THR A O 1
ATOM 692 N N . PRO A 1 99 ? 0.918 14.179 -2.424 1.00 86.81 99 PRO A N 1
ATOM 693 C CA . PRO A 1 99 ? 0.251 14.258 -1.134 1.00 86.81 99 PRO A CA 1
ATOM 694 C C . PRO A 1 99 ? -0.997 15.146 -1.223 1.00 86.81 99 PRO A C 1
ATOM 696 O O . PRO A 1 99 ? -1.109 16.017 -2.089 1.00 86.81 99 PRO A O 1
ATOM 699 N N . GLU A 1 100 ? -1.942 14.946 -0.309 1.00 83.44 100 GLU A N 1
ATOM 700 C CA . GLU A 1 100 ? -3.180 15.724 -0.277 1.00 83.44 100 GLU A CA 1
ATOM 701 C C . GLU A 1 100 ? -2.889 17.228 -0.115 1.00 83.44 100 GLU A C 1
ATOM 703 O O . GLU A 1 100 ? -2.252 17.659 0.845 1.00 83.44 100 GLU A O 1
ATOM 708 N N . GLY A 1 101 ? -3.329 18.036 -1.085 1.00 83.62 101 GLY A N 1
ATOM 709 C CA . GLY A 1 101 ? -3.098 19.485 -1.098 1.00 83.62 101 GLY A CA 1
ATOM 710 C C . GLY A 1 101 ? -1.662 19.922 -1.425 1.00 83.62 101 GLY A C 1
ATOM 711 O O . GLY A 1 101 ? -1.376 21.117 -1.354 1.00 83.62 101 GLY A O 1
ATOM 712 N N . GLY A 1 102 ? -0.770 18.991 -1.779 1.00 86.38 102 GLY A N 1
ATOM 713 C CA . GLY A 1 102 ? 0.607 19.279 -2.179 1.00 86.38 102 GLY A CA 1
ATOM 714 C C . GLY A 1 102 ? 0.844 19.226 -3.690 1.00 86.38 102 GLY A C 1
ATOM 715 O O . GLY A 1 102 ? -0.081 19.070 -4.486 1.00 86.38 102 GLY A O 1
ATOM 716 N N . MET A 1 103 ? 2.112 19.380 -4.077 1.00 89.06 103 MET A N 1
ATOM 717 C CA . MET A 1 103 ? 2.572 19.178 -5.455 1.00 89.06 103 MET A CA 1
ATOM 718 C C . MET A 1 103 ? 3.085 17.750 -5.635 1.00 89.06 103 MET A C 1
ATOM 720 O O . MET A 1 103 ? 3.559 17.143 -4.677 1.00 89.06 103 MET A O 1
ATOM 724 N N . GLY A 1 104 ? 2.979 17.233 -6.857 1.00 89.75 104 GLY A N 1
ATOM 725 C CA . GLY A 1 104 ? 3.503 15.921 -7.202 1.00 89.75 104 GLY A CA 1
ATOM 726 C C . GLY A 1 104 ? 5.029 15.884 -7.194 1.00 89.75 104 GLY A C 1
ATOM 727 O O . GLY A 1 104 ? 5.698 16.824 -7.633 1.00 89.75 104 GLY A O 1
ATOM 728 N N . GLU A 1 105 ? 5.573 14.789 -6.674 1.00 91.88 105 GLU A N 1
ATOM 729 C CA . GLU A 1 105 ? 7.001 14.499 -6.618 1.00 91.88 105 GLU A CA 1
ATOM 730 C C . GLU A 1 105 ? 7.302 13.206 -7.376 1.00 91.88 105 GLU A C 1
ATOM 732 O O . GLU A 1 105 ? 6.570 12.218 -7.282 1.00 91.88 105 GLU A O 1
ATOM 737 N N . LEU A 1 106 ? 8.400 13.204 -8.134 1.00 92.50 106 LEU A N 1
ATOM 738 C CA . LEU A 1 106 ? 8.847 12.023 -8.865 1.00 92.50 106 LEU A CA 1
ATOM 739 C C . LEU A 1 106 ? 9.646 11.097 -7.953 1.00 92.50 106 LEU A C 1
ATOM 741 O O . LEU A 1 106 ? 10.650 11.501 -7.365 1.00 92.50 106 LEU A O 1
ATOM 745 N N . ILE A 1 107 ? 9.242 9.831 -7.915 1.00 93.25 107 ILE A N 1
ATOM 746 C CA . ILE A 1 107 ? 9.994 8.762 -7.268 1.00 93.25 107 ILE A CA 1
ATOM 747 C C . ILE A 1 107 ? 10.981 8.181 -8.291 1.00 93.25 107 ILE A C 1
ATOM 749 O O . ILE A 1 107 ? 10.562 7.754 -9.375 1.00 93.25 107 ILE A O 1
ATOM 753 N N . PRO A 1 108 ? 12.292 8.160 -7.991 1.00 92.88 108 PRO A N 1
ATOM 754 C CA . PRO A 1 108 ? 13.288 7.650 -8.922 1.00 92.88 108 PRO A CA 1
ATOM 755 C C . PRO A 1 108 ? 13.168 6.134 -9.094 1.00 92.88 108 PRO A C 1
ATOM 757 O O . PRO A 1 108 ? 12.710 5.416 -8.205 1.00 92.88 108 PRO A O 1
ATOM 760 N N . GLN A 1 109 ? 13.627 5.631 -10.238 1.00 92.75 109 GLN A N 1
ATOM 761 C CA . GLN A 1 109 ? 13.823 4.197 -10.399 1.00 92.75 109 GLN A CA 1
ATOM 762 C C . GLN A 1 109 ? 15.076 3.767 -9.619 1.00 92.75 109 GLN A C 1
ATOM 764 O O . GLN A 1 109 ? 16.154 4.321 -9.835 1.00 92.75 109 GLN A O 1
ATOM 769 N N . ASP A 1 110 ? 14.950 2.764 -8.755 1.00 93.81 110 ASP A N 1
ATOM 770 C CA . ASP A 1 110 ? 16.058 2.145 -8.027 1.00 93.81 110 ASP A CA 1
ATOM 771 C C . ASP A 1 110 ? 15.917 0.611 -8.047 1.00 93.81 110 ASP A C 1
ATOM 773 O O . ASP A 1 110 ? 15.276 0.034 -7.168 1.00 93.81 110 ASP A O 1
ATOM 777 N N . PRO A 1 111 ? 16.551 -0.082 -9.014 1.00 90.94 111 PRO A N 1
ATOM 778 C CA . PRO A 1 111 ? 16.542 -1.545 -9.087 1.00 90.94 111 PRO A CA 1
ATOM 779 C C . PRO A 1 111 ? 17.182 -2.244 -7.882 1.00 90.94 111 PRO A C 1
ATOM 781 O O . PRO A 1 111 ? 16.985 -3.442 -7.696 1.00 90.94 111 PRO A O 1
ATOM 784 N N . SER A 1 112 ? 17.990 -1.529 -7.092 1.00 91.44 112 SER A N 1
ATOM 785 C CA . SER A 1 112 ? 18.650 -2.081 -5.907 1.00 91.44 112 SER A CA 1
ATOM 786 C C . SER A 1 112 ? 17.827 -1.916 -4.632 1.00 91.44 112 SER A C 1
ATOM 788 O O . SER A 1 112 ? 18.117 -2.585 -3.639 1.00 91.44 112 SER A O 1
ATOM 790 N N . CYS A 1 113 ? 16.821 -1.035 -4.656 1.00 91.75 113 CYS A N 1
ATOM 791 C CA . CYS A 1 113 ? 16.083 -0.583 -3.481 1.00 91.75 113 CYS A CA 1
ATOM 792 C C . CYS A 1 113 ? 16.991 -0.240 -2.290 1.00 91.75 113 CYS A C 1
ATOM 794 O O . CYS A 1 113 ? 16.690 -0.579 -1.142 1.00 91.75 113 CYS A O 1
ATOM 796 N N . ALA A 1 114 ? 18.120 0.415 -2.569 1.00 88.75 114 ALA A N 1
ATOM 797 C CA . ALA A 1 114 ? 19.033 0.914 -1.549 1.00 88.75 114 ALA A CA 1
ATOM 798 C C . ALA A 1 114 ? 18.483 2.181 -0.872 1.00 88.75 114 ALA A C 1
ATOM 800 O O . ALA A 1 114 ? 18.873 2.489 0.256 1.00 88.75 114 ALA A O 1
ATOM 801 N N . GLY A 1 115 ? 17.577 2.896 -1.545 1.00 84.75 115 GLY A N 1
ATOM 802 C CA . GLY A 1 115 ? 16.838 4.030 -0.999 1.00 84.75 115 GLY A CA 1
ATOM 803 C C . GLY A 1 115 ? 15.353 3.990 -1.353 1.00 84.75 115 GLY A C 1
ATOM 804 O O . GLY A 1 115 ? 14.768 2.927 -1.575 1.00 84.75 115 GLY A O 1
ATOM 805 N N . ASP A 1 116 ? 14.742 5.173 -1.389 1.00 88.81 116 ASP A N 1
ATOM 806 C CA . ASP A 1 116 ? 13.399 5.330 -1.928 1.00 88.81 116 ASP A CA 1
ATOM 807 C C . ASP A 1 116 ? 13.415 5.194 -3.447 1.00 88.81 116 ASP A C 1
ATOM 809 O O . ASP A 1 116 ? 14.276 5.758 -4.125 1.00 88.81 116 ASP A O 1
ATOM 813 N N . GLY A 1 117 ? 12.454 4.452 -3.986 1.00 93.75 117 GLY A N 1
ATOM 814 C CA . GLY A 1 117 ? 12.387 4.216 -5.411 1.00 93.75 117 GLY A CA 1
ATOM 815 C C . GLY A 1 117 ? 11.309 3.233 -5.839 1.00 93.75 117 GLY A C 1
ATOM 816 O O . GLY A 1 117 ? 10.501 2.737 -5.047 1.00 93.75 117 GLY A O 1
ATOM 817 N N . TRP A 1 118 ? 11.328 2.935 -7.129 1.00 95.00 118 TRP A N 1
ATOM 818 C CA . TRP A 1 118 ? 10.560 1.863 -7.749 1.00 95.00 118 TRP A CA 1
ATOM 819 C C . TRP A 1 118 ? 11.441 1.069 -8.717 1.00 95.00 118 TRP A C 1
ATOM 821 O O . TRP A 1 118 ? 12.480 1.543 -9.169 1.00 95.00 118 TRP A O 1
ATOM 831 N N . TYR A 1 119 ? 11.041 -0.146 -9.055 1.00 93.00 119 TYR A N 1
ATOM 832 C CA . TYR A 1 119 ? 11.753 -1.016 -9.983 1.00 93.00 119 TYR A CA 1
ATOM 833 C C . TYR A 1 119 ? 10.766 -1.872 -10.774 1.00 93.00 119 TYR A C 1
ATOM 835 O O . TYR A 1 119 ? 9.582 -1.938 -10.450 1.00 93.00 119 TYR A O 1
ATOM 843 N N . PHE A 1 120 ? 11.244 -2.494 -11.845 1.00 92.00 120 PHE A N 1
ATOM 844 C CA . PHE A 1 120 ? 10.460 -3.481 -12.579 1.00 92.00 120 PHE A CA 1
ATOM 845 C C . PHE A 1 120 ? 10.612 -4.865 -11.952 1.00 92.00 120 PHE A C 1
ATOM 847 O O . PHE A 1 120 ? 11.687 -5.203 -11.463 1.00 92.00 120 PHE A O 1
ATOM 854 N N . ASP A 1 121 ? 9.557 -5.670 -12.014 1.00 91.44 121 ASP A N 1
ATOM 855 C CA . ASP A 1 121 ? 9.582 -7.080 -11.613 1.00 91.44 121 ASP A CA 1
ATOM 856 C C . ASP A 1 121 ? 10.606 -7.913 -12.405 1.00 91.44 121 ASP A C 1
ATOM 858 O O . ASP A 1 121 ? 11.307 -8.742 -11.826 1.00 91.44 121 ASP A O 1
ATOM 862 N N . ASP A 1 122 ? 10.733 -7.649 -13.706 1.00 87.31 122 ASP A N 1
ATOM 863 C CA . ASP A 1 122 ? 11.736 -8.241 -14.588 1.00 87.31 122 ASP A CA 1
ATOM 864 C C . ASP A 1 122 ? 12.424 -7.153 -15.427 1.00 87.31 122 ASP A C 1
ATOM 866 O O . ASP A 1 122 ? 11.790 -6.252 -15.976 1.00 87.31 122 ASP A O 1
ATOM 870 N N . ALA A 1 123 ? 13.753 -7.221 -15.528 1.00 80.75 123 ALA A N 1
ATOM 871 C CA . ALA A 1 123 ? 14.547 -6.204 -16.219 1.00 80.75 123 ALA A CA 1
ATOM 872 C C . ALA A 1 123 ? 14.467 -6.289 -17.756 1.00 80.75 123 ALA A C 1
ATOM 874 O O . ALA A 1 123 ? 14.869 -5.349 -18.443 1.00 80.75 123 ALA A O 1
ATOM 875 N N . VAL A 1 124 ? 14.011 -7.419 -18.298 1.00 80.00 124 VAL A N 1
ATOM 876 C CA . VAL A 1 124 ? 13.964 -7.710 -19.736 1.00 80.00 124 VAL A CA 1
ATOM 877 C C . VAL A 1 124 ? 12.532 -7.625 -20.257 1.00 80.00 124 VAL A C 1
ATOM 879 O O . VAL A 1 124 ? 12.306 -7.014 -21.297 1.00 80.00 124 VAL A O 1
ATOM 882 N N . ASN A 1 125 ? 11.577 -8.218 -19.540 1.00 81.69 125 ASN A N 1
ATOM 883 C CA . ASN A 1 125 ? 10.162 -8.262 -19.908 1.00 81.69 125 ASN A CA 1
ATOM 884 C C . ASN A 1 125 ? 9.291 -7.865 -18.705 1.00 81.69 125 ASN A C 1
ATOM 886 O O . ASN A 1 125 ? 8.673 -8.738 -18.094 1.00 81.69 125 ASN A O 1
ATOM 890 N N . PRO A 1 126 ? 9.253 -6.573 -18.339 1.00 86.44 126 PRO A N 1
ATOM 891 C CA . PRO A 1 126 ? 8.521 -6.126 -17.165 1.00 86.44 126 PRO A CA 1
ATOM 892 C C . PRO A 1 126 ? 7.017 -6.324 -17.342 1.00 86.44 126 PRO A C 1
ATOM 894 O O . PRO A 1 126 ? 6.432 -5.895 -18.342 1.00 86.44 126 PRO A O 1
ATOM 897 N N . THR A 1 127 ? 6.386 -6.925 -16.340 1.00 87.88 127 THR A N 1
ATOM 898 C CA . THR A 1 127 ? 4.928 -7.079 -16.262 1.00 87.88 127 THR A CA 1
ATOM 899 C C . THR A 1 127 ? 4.320 -6.236 -15.147 1.00 87.88 127 THR A C 1
ATOM 901 O O . THR A 1 127 ? 3.113 -5.990 -15.152 1.00 87.88 127 THR A O 1
ATOM 904 N N . ALA A 1 128 ? 5.146 -5.719 -14.234 1.00 90.69 128 ALA A N 1
ATOM 905 C CA . ALA A 1 128 ? 4.714 -4.864 -13.144 1.00 90.69 128 ALA A CA 1
ATOM 906 C C . ALA A 1 128 ? 5.778 -3.833 -12.739 1.00 90.69 128 ALA A C 1
ATOM 908 O O . ALA A 1 128 ? 6.985 -4.024 -12.894 1.00 90.69 128 ALA A O 1
ATOM 909 N N . ILE A 1 129 ? 5.304 -2.734 -12.159 1.00 92.12 129 ILE A N 1
ATOM 910 C CA . ILE A 1 129 ? 6.106 -1.738 -11.452 1.00 92.12 129 ILE A CA 1
ATOM 911 C C . ILE A 1 129 ? 5.940 -1.976 -9.957 1.00 92.12 129 ILE A C 1
ATOM 913 O O . ILE A 1 129 ? 4.830 -1.960 -9.424 1.00 92.12 129 ILE A O 1
ATOM 917 N N . LEU A 1 130 ? 7.060 -2.189 -9.283 1.00 94.62 130 LEU A N 1
ATOM 918 C CA . LEU A 1 130 ? 7.142 -2.478 -7.863 1.00 94.62 130 LEU A CA 1
ATOM 919 C C . LEU A 1 130 ? 7.746 -1.280 -7.141 1.00 94.62 130 LEU A C 1
ATOM 921 O O . LEU A 1 130 ? 8.823 -0.801 -7.486 1.00 94.62 130 LEU A O 1
ATOM 925 N N . LEU A 1 131 ? 7.069 -0.798 -6.107 1.00 95.12 131 LEU A N 1
ATOM 926 C CA . LEU A 1 131 ? 7.653 0.174 -5.194 1.00 95.12 131 LEU A CA 1
ATOM 927 C C . LEU A 1 131 ? 8.682 -0.518 -4.302 1.00 95.12 131 LEU A C 1
ATOM 929 O O . LEU A 1 131 ? 8.437 -1.614 -3.786 1.00 95.12 131 LEU A O 1
ATOM 933 N N . CYS A 1 132 ? 9.813 0.141 -4.061 1.00 95.62 132 CYS A N 1
ATOM 934 C CA . CYS A 1 132 ? 10.770 -0.330 -3.072 1.00 95.62 132 CYS A CA 1
ATOM 935 C C . CYS A 1 132 ? 10.112 -0.406 -1.682 1.00 95.62 132 CYS A C 1
ATOM 937 O O . CYS A 1 132 ? 9.222 0.397 -1.377 1.00 95.62 132 CYS A O 1
ATOM 939 N N . PRO A 1 133 ? 10.528 -1.343 -0.805 1.00 93.44 133 PRO A N 1
ATOM 940 C CA . PRO A 1 133 ? 9.860 -1.561 0.479 1.00 93.44 133 PRO A CA 1
ATOM 941 C C . PRO A 1 133 ? 9.750 -0.303 1.350 1.00 93.44 133 PRO A C 1
ATOM 943 O O . PRO A 1 133 ? 8.704 -0.071 1.957 1.00 93.44 133 PRO A O 1
ATOM 946 N N . ALA A 1 134 ? 10.799 0.527 1.385 1.00 92.50 134 ALA A N 1
ATOM 947 C CA . ALA A 1 134 ? 10.805 1.793 2.121 1.00 92.50 134 ALA A CA 1
ATOM 948 C C . ALA A 1 134 ? 9.724 2.753 1.597 1.00 92.50 134 ALA A C 1
ATOM 950 O O . ALA A 1 134 ? 8.859 3.191 2.359 1.00 92.50 134 ALA A O 1
ATOM 951 N N . THR A 1 135 ? 9.699 2.969 0.282 1.00 93.62 135 THR A N 1
ATOM 952 C CA . THR A 1 135 ? 8.724 3.829 -0.390 1.00 93.62 135 THR A CA 1
ATOM 953 C C . THR A 1 135 ? 7.300 3.321 -0.219 1.00 93.62 135 THR A C 1
ATOM 955 O O . THR A 1 135 ? 6.424 4.095 0.156 1.00 93.62 135 THR A O 1
ATOM 958 N N . CYS A 1 136 ? 7.042 2.022 -0.413 1.00 92.75 136 CYS A N 1
ATOM 959 C CA . CYS A 1 136 ? 5.684 1.508 -0.240 1.00 92.75 136 CYS A CA 1
ATOM 960 C C . CYS A 1 136 ? 5.180 1.688 1.199 1.00 92.75 136 CYS A C 1
ATOM 962 O O . CYS A 1 136 ? 4.041 2.104 1.412 1.00 92.75 136 CYS A O 1
ATOM 964 N N . ASN A 1 137 ? 6.029 1.414 2.194 1.00 89.56 137 ASN A N 1
ATOM 965 C CA . ASN A 1 137 ? 5.664 1.586 3.598 1.00 89.56 137 ASN A CA 1
ATOM 966 C C . ASN A 1 137 ? 5.379 3.052 3.938 1.00 89.56 137 ASN A C 1
ATOM 968 O O . ASN A 1 137 ? 4.394 3.330 4.621 1.00 89.56 137 ASN A O 1
ATOM 972 N N . MET A 1 138 ? 6.196 3.980 3.433 1.00 90.00 138 MET A N 1
ATOM 973 C CA . MET A 1 138 ? 5.977 5.416 3.596 1.00 90.00 138 MET A CA 1
ATOM 974 C C . MET A 1 138 ? 4.636 5.849 2.984 1.00 90.00 138 MET A C 1
ATOM 976 O O . MET A 1 138 ? 3.834 6.503 3.653 1.00 90.00 138 MET A O 1
ATOM 980 N N . LEU A 1 139 ? 4.347 5.447 1.742 1.00 89.31 139 LEU A N 1
ATOM 981 C CA . LEU A 1 139 ? 3.116 5.840 1.049 1.00 89.31 139 LEU A CA 1
ATOM 982 C C . LEU A 1 139 ? 1.867 5.248 1.711 1.00 89.31 139 LEU A C 1
ATOM 984 O O . LEU A 1 139 ? 0.891 5.966 1.909 1.00 89.31 139 LEU A O 1
ATOM 988 N N . LYS A 1 140 ? 1.910 3.987 2.160 1.00 86.62 140 LYS A N 1
ATOM 989 C CA . LYS A 1 140 ? 0.805 3.363 2.914 1.00 86.62 140 LYS A CA 1
ATOM 990 C C . LYS A 1 14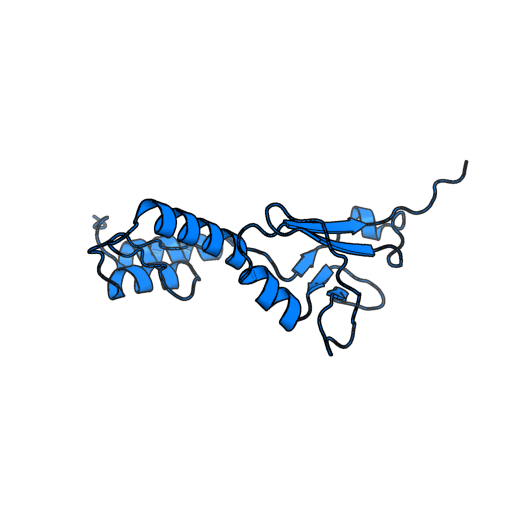0 ? 0.486 4.075 4.228 1.00 86.62 140 LYS A C 1
ATOM 992 O O . LYS A 1 140 ? -0.648 4.016 4.702 1.00 86.62 140 LYS A O 1
ATOM 997 N N . GLN A 1 141 ? 1.483 4.727 4.823 1.00 83.69 141 GLN A N 1
ATOM 998 C CA . GLN A 1 141 ? 1.340 5.509 6.051 1.00 83.69 141 GLN A CA 1
ATOM 999 C C . GLN A 1 141 ? 0.962 6.971 5.796 1.00 83.69 141 GLN A C 1
ATOM 1001 O O . GLN A 1 141 ? 0.636 7.665 6.755 1.00 83.69 141 GLN A O 1
ATOM 1006 N N . THR A 1 142 ? 0.977 7.433 4.542 1.00 83.38 142 THR A N 1
ATOM 1007 C CA . THR A 1 142 ? 0.658 8.816 4.174 1.00 83.38 142 THR A CA 1
ATOM 1008 C C . THR A 1 142 ? -0.805 8.909 3.739 1.00 83.38 142 THR A C 1
ATOM 1010 O O . THR A 1 142 ? -1.154 8.460 2.645 1.00 83.38 142 THR A O 1
ATOM 1013 N N . PRO A 1 143 ? -1.703 9.464 4.571 1.00 77.88 143 PRO A N 1
ATOM 1014 C CA . PRO A 1 143 ? -3.114 9.541 4.225 1.00 77.88 143 PRO A CA 1
ATOM 1015 C C . PRO A 1 143 ? -3.336 10.495 3.047 1.00 77.88 143 PRO A C 1
ATOM 1017 O O . PRO A 1 143 ? -2.661 11.514 2.926 1.00 77.88 143 PRO A O 1
ATOM 1020 N N . GLY A 1 144 ? -4.285 10.151 2.173 1.00 78.81 144 GLY A N 1
ATOM 1021 C CA . GLY A 1 144 ? -4.685 11.012 1.054 1.00 78.81 144 GLY A CA 1
ATOM 1022 C C . GLY A 1 144 ? -3.679 11.093 -0.101 1.00 78.81 144 GLY A C 1
ATOM 1023 O O . GLY A 1 144 ? -3.905 11.857 -1.037 1.00 78.81 144 GLY A O 1
ATOM 1024 N N . ILE A 1 145 ? -2.597 10.305 -0.073 1.00 86.19 145 ILE A N 1
ATOM 1025 C CA . ILE A 1 145 ? -1.618 10.282 -1.162 1.00 86.19 145 ILE A CA 1
ATOM 1026 C C . ILE A 1 145 ? -2.206 9.655 -2.430 1.00 86.19 145 ILE A C 1
ATOM 1028 O O . ILE A 1 145 ? -2.882 8.624 -2.393 1.00 86.19 145 ILE A O 1
ATOM 1032 N N . ARG A 1 146 ? -1.927 10.283 -3.570 1.00 87.56 146 ARG A N 1
ATOM 1033 C CA . ARG A 1 146 ? -2.235 9.776 -4.906 1.00 87.56 146 ARG A CA 1
ATOM 1034 C C . ARG A 1 146 ? -0.950 9.292 -5.561 1.00 87.56 146 ARG A C 1
ATOM 1036 O O . ARG A 1 146 ? 0.055 9.992 -5.515 1.00 87.56 146 ARG A O 1
ATOM 1043 N N . ILE A 1 147 ? -1.001 8.116 -6.179 1.00 89.62 147 ILE A N 1
ATOM 1044 C CA . ILE A 1 147 ? 0.112 7.537 -6.936 1.00 89.62 147 ILE A CA 1
ATOM 1045 C C . ILE A 1 147 ? -0.304 7.486 -8.400 1.00 89.62 147 ILE A C 1
ATOM 1047 O O . ILE A 1 147 ? -1.386 6.995 -8.724 1.00 89.62 147 ILE A O 1
ATOM 1051 N N . GLU A 1 148 ? 0.552 7.995 -9.276 1.00 90.38 148 GLU A N 1
ATOM 1052 C CA . GLU A 1 148 ? 0.354 7.979 -10.718 1.00 90.38 148 GLU A CA 1
ATOM 1053 C C . GLU A 1 148 ? 1.548 7.324 -11.395 1.00 90.38 148 GLU A C 1
ATOM 1055 O O . GLU A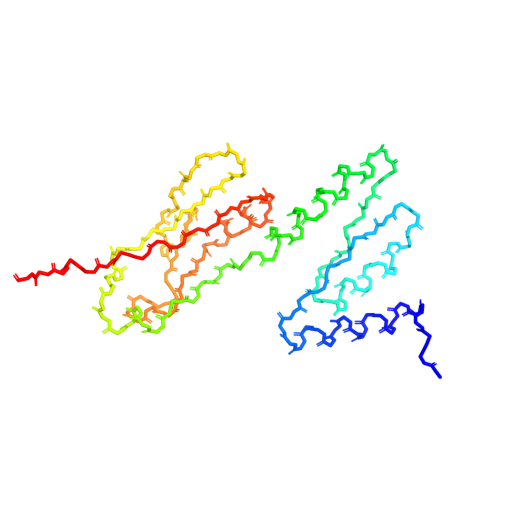 1 148 ? 2.690 7.757 -11.252 1.00 90.38 148 GLU A O 1
ATOM 1060 N N . VAL A 1 149 ? 1.269 6.273 -12.158 1.00 88.00 149 VAL A N 1
ATOM 1061 C CA . VAL A 1 149 ? 2.251 5.665 -13.049 1.00 88.00 149 VAL A CA 1
ATOM 1062 C C . VAL A 1 149 ? 2.045 6.268 -14.430 1.00 88.00 149 VAL A C 1
ATOM 1064 O O . VAL A 1 149 ? 1.064 5.976 -15.115 1.00 88.00 149 VAL A O 1
ATOM 1067 N N . VAL A 1 150 ? 2.969 7.131 -14.833 1.00 86.75 150 VAL A N 1
ATOM 1068 C CA . VAL A 1 150 ? 2.938 7.803 -16.129 1.00 86.75 150 VAL A CA 1
ATOM 1069 C C . VAL A 1 150 ? 3.789 7.010 -17.109 1.00 86.75 150 VAL A C 1
ATOM 1071 O O . VAL A 1 150 ? 5.015 6.942 -16.994 1.00 86.75 150 VAL A O 1
ATOM 1074 N N . LEU A 1 151 ? 3.117 6.418 -18.092 1.00 81.12 151 LEU A N 1
ATOM 1075 C CA . LEU A 1 151 ? 3.727 5.624 -19.150 1.00 81.12 151 LEU A CA 1
ATOM 1076 C C . LEU A 1 151 ? 3.858 6.473 -20.418 1.00 81.12 151 LEU A C 1
ATOM 1078 O O . LEU A 1 151 ? 2.868 6.927 -20.990 1.00 81.12 151 LEU A O 1
ATOM 1082 N N . GLY A 1 152 ? 5.090 6.718 -20.854 1.00 69.94 152 GLY A N 1
ATOM 1083 C CA . GLY A 1 152 ? 5.374 7.528 -22.030 1.00 69.94 152 GLY A CA 1
ATOM 1084 C C . GLY A 1 152 ? 5.256 6.740 -23.333 1.00 69.94 152 GLY A C 1
ATOM 1085 O O . GLY A 1 152 ? 5.983 5.772 -23.556 1.00 69.94 152 GLY A O 1
ATOM 1086 N N . CYS A 1 153 ? 4.416 7.209 -24.253 1.00 65.06 153 CYS A N 1
ATOM 1087 C CA . CYS A 1 153 ? 4.332 6.632 -25.592 1.00 65.06 153 CYS A CA 1
ATOM 1088 C C . CYS A 1 153 ? 5.617 6.876 -26.409 1.00 65.06 153 CYS A C 1
ATOM 1090 O O . CYS A 1 153 ? 6.367 7.851 -26.224 1.00 65.06 153 CYS A O 1
ATOM 1092 N N . THR A 1 154 ? 5.875 5.979 -27.356 1.00 58.44 154 THR A N 1
ATOM 1093 C CA . THR A 1 154 ? 6.779 6.253 -28.473 1.00 58.44 154 THR A CA 1
ATOM 1094 C C . THR A 1 154 ? 6.224 7.418 -29.293 1.00 58.44 154 THR A C 1
ATOM 1096 O O . THR A 1 154 ? 5.015 7.619 -29.405 1.00 58.44 154 THR A O 1
ATOM 1099 N N . THR A 1 155 ? 7.115 8.266 -29.806 1.00 57.31 155 THR A N 1
ATOM 1100 C CA . THR A 1 155 ? 6.696 9.397 -30.635 1.00 57.31 155 THR A CA 1
ATOM 1101 C C . THR A 1 155 ? 6.129 8.842 -31.935 1.00 57.31 155 THR A C 1
ATOM 1103 O O . THR A 1 155 ? 6.862 8.205 -32.687 1.00 57.31 155 THR A O 1
ATOM 1106 N N . PHE A 1 156 ? 4.849 9.093 -32.208 1.00 52.91 156 PHE A N 1
ATOM 1107 C CA . PHE A 1 156 ? 4.267 8.794 -33.511 1.00 52.91 156 PHE A CA 1
ATOM 1108 C C . PHE A 1 156 ? 4.926 9.700 -34.559 1.00 52.91 156 PHE A C 1
ATOM 1110 O O . PHE A 1 156 ? 4.821 10.927 -34.483 1.00 52.91 156 PHE A O 1
ATOM 1117 N N . VAL A 1 157 ? 5.652 9.102 -35.501 1.00 54.69 157 VAL A N 1
ATOM 1118 C CA . VAL A 1 157 ? 6.265 9.810 -36.629 1.00 54.69 157 VAL A CA 1
ATOM 1119 C C . VAL A 1 157 ? 5.377 9.566 -37.843 1.00 54.69 157 VAL A C 1
ATOM 1121 O O . VAL A 1 157 ? 5.137 8.414 -38.198 1.00 54.69 157 VAL A O 1
ATOM 1124 N N . ASN A 1 158 ? 4.866 10.649 -38.426 1.00 39.88 158 ASN A N 1
ATOM 1125 C CA . ASN A 1 158 ? 4.102 10.634 -39.677 1.00 39.88 158 ASN A CA 1
ATOM 1126 C C . ASN A 1 158 ? 5.035 10.537 -40.889 1.00 39.88 158 ASN A C 1
ATOM 1128 O O . ASN A 1 158 ? 6.105 11.190 -40.842 1.00 39.88 158 ASN A O 1
#

Sequence (158 aa):
AVDPEDPQAIADLAATGVTFGVATYVVGLPGVDQTIANQIAMGGGTDSAILVGTTNVEVEFQNALAKVRGSALPCSYEIPAEVQSGEIGLGKVNVEVTPEGGMGELIPQDPSCAGDGWYFDDAVNPTAILLCPATCNMLKQTPGIRIEVVLGCTTFVN

Radius of gyration: 19.99 Å; chains: 1; bounding box: 49×39×63 Å